Protein AF-Q66UK4-F1 (afdb_monomer_lite)

Structure (mmCIF, N/CA/C/O backbone):
data_AF-Q66UK4-F1
#
_entry.id   AF-Q66UK4-F1
#
loop_
_atom_site.group_PDB
_atom_site.id
_atom_site.type_symbol
_atom_site.label_atom_id
_atom_site.label_alt_id
_atom_site.label_comp_id
_atom_site.label_asym_id
_atom_site.label_entity_id
_atom_site.label_seq_id
_atom_site.pdbx_PDB_ins_code
_atom_site.Cartn_x
_atom_site.Cartn_y
_atom_site.Cartn_z
_atom_site.occupancy
_atom_site.B_iso_or_equiv
_atom_site.auth_seq_id
_atom_site.auth_comp_id
_atom_site.auth_asym_id
_atom_site.auth_atom_id
_atom_site.pdbx_PDB_model_num
ATOM 1 N N . THR A 1 1 ? 22.459 15.993 -11.180 1.00 68.50 1 THR A N 1
ATOM 2 C CA . THR A 1 1 ? 22.447 15.195 -9.931 1.00 68.50 1 THR A CA 1
ATOM 3 C C . THR A 1 1 ? 21.281 15.510 -8.993 1.00 68.50 1 THR A C 1
ATOM 5 O O . THR A 1 1 ? 20.735 14.567 -8.442 1.00 68.50 1 THR A O 1
ATOM 8 N N . ALA A 1 2 ? 20.803 16.757 -8.857 1.00 77.19 2 ALA A N 1
ATOM 9 C CA . ALA A 1 2 ? 19.634 17.067 -8.008 1.00 77.19 2 ALA A CA 1
ATOM 10 C C . ALA A 1 2 ? 18.313 16.411 -8.480 1.00 77.19 2 ALA A C 1
ATOM 12 O O . ALA A 1 2 ? 17.642 15.747 -7.696 1.00 77.19 2 ALA A O 1
ATOM 13 N N . ALA A 1 3 ? 17.990 16.497 -9.776 1.00 85.31 3 ALA A N 1
ATOM 14 C CA . ALA A 1 3 ? 16.715 16.009 -10.317 1.00 85.31 3 ALA A CA 1
ATOM 15 C C . ALA A 1 3 ? 16.473 14.494 -10.130 1.00 85.31 3 ALA A C 1
ATOM 17 O O . ALA A 1 3 ? 15.359 14.092 -9.809 1.00 85.31 3 ALA A O 1
ATOM 18 N N . ASN A 1 4 ? 17.504 13.649 -10.269 1.00 90.06 4 ASN A N 1
ATOM 19 C CA . ASN A 1 4 ? 17.376 12.195 -10.079 1.00 90.06 4 ASN A CA 1
ATOM 20 C C . ASN A 1 4 ? 17.027 11.829 -8.628 1.00 90.06 4 ASN A C 1
ATOM 22 O O . ASN A 1 4 ? 16.220 10.935 -8.379 1.00 90.06 4 ASN A O 1
ATOM 26 N N . ASN A 1 5 ? 17.618 12.541 -7.669 1.00 92.44 5 ASN A N 1
ATOM 27 C CA . ASN A 1 5 ? 17.343 12.314 -6.256 1.00 92.44 5 ASN A CA 1
ATOM 28 C C . ASN A 1 5 ? 15.947 12.829 -5.886 1.00 92.44 5 ASN A C 1
ATOM 30 O O . ASN A 1 5 ? 15.199 12.109 -5.234 1.00 92.44 5 ASN A O 1
ATOM 34 N N . THR A 1 6 ? 15.555 14.011 -6.373 1.00 93.62 6 THR A N 1
ATOM 35 C CA . THR A 1 6 ? 14.202 14.559 -6.187 1.00 93.62 6 THR A CA 1
ATOM 36 C C . THR A 1 6 ? 13.129 13.651 -6.783 1.00 93.62 6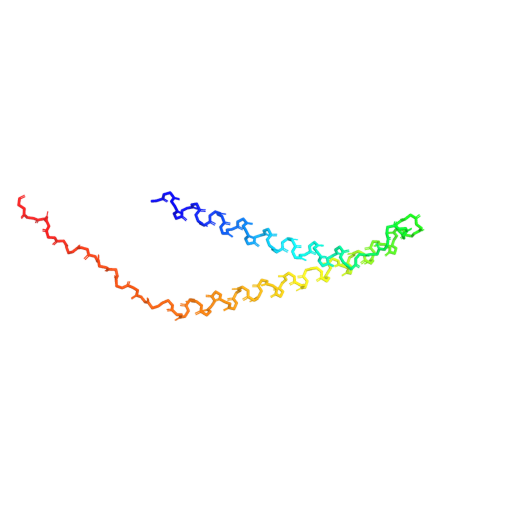 THR A C 1
ATOM 38 O O . THR A 1 6 ? 12.133 13.376 -6.124 1.00 93.62 6 THR A O 1
ATOM 41 N N . MET A 1 7 ? 13.339 13.128 -7.994 1.00 91.12 7 MET A N 1
ATOM 42 C CA . MET A 1 7 ? 12.377 12.238 -8.648 1.00 91.12 7 MET A CA 1
ATOM 43 C C . MET A 1 7 ? 12.142 10.960 -7.845 1.00 91.12 7 MET A C 1
ATOM 45 O O . MET A 1 7 ? 10.995 10.579 -7.629 1.00 91.12 7 MET A O 1
ATOM 49 N N . ARG A 1 8 ? 13.210 10.329 -7.342 1.00 90.62 8 ARG A N 1
ATOM 50 C CA . ARG A 1 8 ? 13.082 9.168 -6.450 1.00 90.62 8 ARG A CA 1
ATOM 51 C C . ARG A 1 8 ? 12.330 9.523 -5.171 1.00 90.62 8 ARG A C 1
ATOM 53 O O . ARG A 1 8 ? 11.506 8.743 -4.716 1.00 90.62 8 ARG A O 1
ATOM 60 N N . GLN A 1 9 ? 12.586 10.704 -4.616 1.00 92.44 9 GLN A N 1
ATOM 61 C CA . GLN A 1 9 ? 11.943 11.161 -3.387 1.00 92.44 9 GLN A CA 1
ATOM 62 C C . GLN A 1 9 ? 10.433 11.379 -3.568 1.00 92.44 9 GLN A C 1
ATOM 64 O O . GLN A 1 9 ? 9.644 10.891 -2.762 1.00 92.44 9 GLN A O 1
ATOM 69 N N . ILE A 1 10 ? 10.035 12.047 -4.654 1.00 94.31 10 ILE A N 1
ATOM 70 C CA . ILE A 1 10 ? 8.626 12.285 -4.996 1.00 94.31 10 ILE A CA 1
ATOM 71 C C . ILE A 1 10 ? 7.922 10.969 -5.349 1.00 94.31 10 ILE A C 1
ATOM 73 O O . ILE A 1 10 ? 6.799 10.7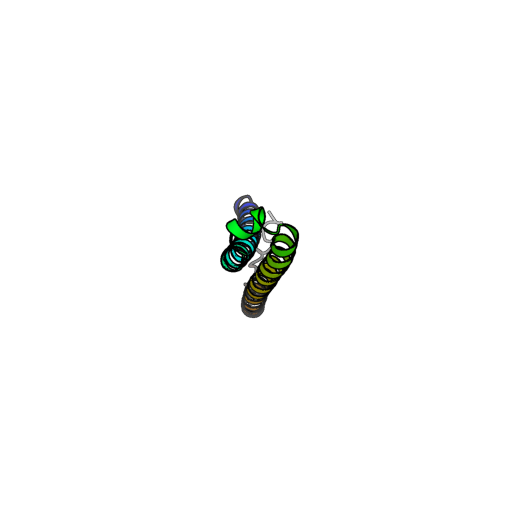39 -4.912 1.00 94.31 10 ILE A O 1
ATOM 77 N N . ALA A 1 11 ? 8.573 10.079 -6.103 1.00 92.38 11 ALA A N 1
ATOM 78 C CA . ALA A 1 11 ? 7.993 8.785 -6.454 1.00 92.38 11 ALA A CA 1
ATOM 79 C C . ALA A 1 11 ? 7.707 7.929 -5.207 1.00 92.38 11 ALA A C 1
ATOM 81 O O . ALA A 1 11 ? 6.627 7.349 -5.093 1.00 92.38 11 ALA A O 1
ATOM 82 N N . SER A 1 12 ? 8.636 7.897 -4.245 1.00 93.00 12 SER A N 1
ATOM 83 C CA . SER A 1 12 ? 8.461 7.156 -2.991 1.00 93.00 12 SER A CA 1
ATOM 84 C C . SER A 1 12 ? 7.315 7.705 -2.133 1.00 93.00 12 SER A C 1
ATOM 86 O O . SER A 1 12 ? 6.514 6.926 -1.604 1.00 93.00 12 SER A O 1
ATOM 88 N N . SER A 1 13 ? 7.205 9.034 -1.997 1.00 96.06 13 SER A N 1
ATOM 89 C CA . SER A 1 13 ? 6.135 9.650 -1.202 1.00 96.06 13 SER A CA 1
ATOM 90 C C . SER A 1 13 ? 4.766 9.470 -1.855 1.00 96.06 13 SER A C 1
ATOM 92 O O . SER A 1 13 ? 3.808 9.100 -1.176 1.00 96.06 13 SER A O 1
ATOM 94 N N . LEU A 1 14 ? 4.682 9.644 -3.176 1.00 95.31 14 LEU A N 1
ATOM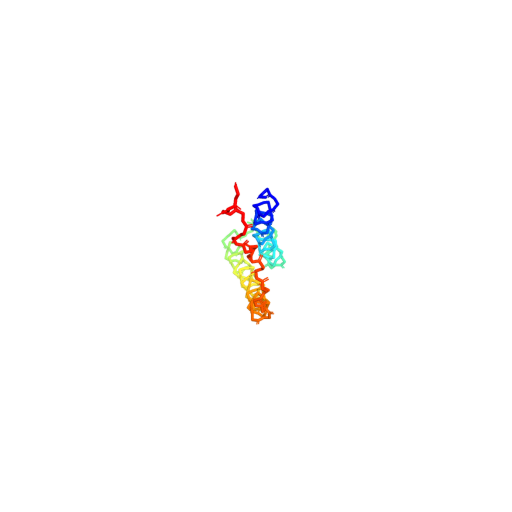 95 C CA . LEU A 1 14 ? 3.443 9.475 -3.928 1.00 95.31 14 LEU A CA 1
ATOM 96 C C . LEU A 1 14 ? 2.955 8.023 -3.907 1.00 95.31 14 LEU A C 1
ATOM 98 O O . LEU A 1 14 ? 1.768 7.787 -3.691 1.00 95.31 14 LEU A O 1
ATOM 102 N N . GLY A 1 15 ? 3.858 7.050 -4.068 1.00 92.62 15 GLY A N 1
ATOM 103 C CA . GLY A 1 15 ? 3.506 5.631 -3.998 1.00 92.62 15 GLY A CA 1
ATOM 104 C C . GLY A 1 15 ? 2.851 5.270 -2.665 1.00 92.62 15 GLY A C 1
ATOM 105 O O . GLY A 1 15 ? 1.780 4.668 -2.638 1.00 92.62 15 GLY A O 1
ATOM 106 N N . THR A 1 16 ? 3.441 5.720 -1.555 1.00 95.44 16 THR A N 1
ATOM 107 C CA . THR A 1 16 ? 2.884 5.477 -0.215 1.00 95.44 16 THR A CA 1
ATOM 108 C C . THR A 1 16 ? 1.553 6.202 -0.015 1.00 95.44 16 THR A C 1
ATOM 110 O O . THR A 1 16 ? 0.606 5.613 0.502 1.00 95.44 16 THR A O 1
ATOM 113 N N . ALA A 1 17 ? 1.457 7.460 -0.457 1.00 96.88 17 ALA A N 1
ATOM 114 C CA . ALA A 1 17 ? 0.249 8.268 -0.310 1.00 96.88 17 ALA A CA 1
ATOM 115 C C . ALA A 1 17 ? -0.949 7.664 -1.055 1.00 96.88 17 ALA A C 1
ATOM 117 O O . ALA A 1 17 ? -2.052 7.632 -0.515 1.00 96.88 17 ALA A O 1
ATOM 118 N N . ILE A 1 18 ? -0.733 7.137 -2.262 1.00 96.62 18 ILE A N 1
ATOM 119 C CA . ILE A 1 18 ? -1.784 6.481 -3.046 1.00 96.62 18 ILE A CA 1
ATOM 120 C C . ILE A 1 18 ? -2.280 5.215 -2.337 1.00 96.62 18 ILE A C 1
ATOM 122 O O . ILE A 1 18 ? -3.488 5.019 -2.211 1.00 96.62 18 ILE A O 1
ATOM 126 N N . LEU A 1 19 ? -1.372 4.372 -1.835 1.00 96.00 19 LEU A N 1
ATOM 127 C CA . LEU A 1 19 ? -1.752 3.144 -1.128 1.00 96.00 19 LEU A CA 1
ATOM 128 C C . LEU A 1 19 ? -2.498 3.445 0.177 1.00 96.00 19 LEU A C 1
ATOM 130 O O . LEU A 1 19 ? -3.544 2.854 0.432 1.00 96.00 19 LEU A O 1
ATOM 134 N N . ALA A 1 20 ? -2.005 4.402 0.970 1.00 96.12 20 ALA A N 1
ATOM 135 C CA . ALA A 1 20 ? -2.676 4.844 2.191 1.00 96.12 20 ALA A CA 1
ATOM 136 C C . ALA A 1 20 ? -4.064 5.434 1.892 1.00 96.12 20 ALA A C 1
ATOM 138 O O . ALA A 1 20 ? -5.033 5.125 2.583 1.00 96.12 20 ALA A O 1
ATOM 139 N N . SER A 1 21 ? -4.179 6.227 0.823 1.00 97.31 21 SER A N 1
ATOM 140 C CA . SER A 1 21 ? -5.448 6.806 0.384 1.00 97.31 21 SER A CA 1
ATOM 141 C C . SER A 1 21 ? -6.455 5.734 -0.039 1.00 97.31 21 SER A C 1
ATOM 143 O O . SER A 1 21 ? -7.611 5.798 0.377 1.00 97.31 21 SER A O 1
ATOM 145 N N . MET A 1 22 ? -6.029 4.718 -0.796 1.00 96.31 22 MET A N 1
ATOM 146 C CA . MET A 1 22 ? -6.904 3.614 -1.199 1.00 96.31 22 MET A CA 1
ATOM 147 C C . MET A 1 22 ? -7.373 2.796 0.009 1.00 96.31 22 MET A C 1
ATOM 149 O O . MET A 1 22 ? -8.565 2.503 0.133 1.00 96.31 22 MET A O 1
ATOM 153 N N . MET A 1 23 ? -6.457 2.477 0.931 1.00 97.00 23 MET A N 1
ATOM 154 C CA . MET A 1 23 ? -6.780 1.773 2.173 1.00 97.00 23 MET A CA 1
ATOM 155 C C . MET A 1 23 ? -7.840 2.537 2.955 1.00 97.00 23 MET A C 1
ATOM 157 O O . MET A 1 23 ? -8.849 1.956 3.360 1.00 97.00 23 MET A O 1
ATOM 161 N N . GLN A 1 24 ? -7.615 3.835 3.154 1.00 96.62 24 GLN A N 1
ATOM 162 C CA . GLN A 1 24 ? -8.502 4.679 3.934 1.00 96.62 24 GLN A CA 1
ATOM 163 C C . GLN A 1 24 ? -9.857 4.850 3.246 1.00 96.62 24 GLN A C 1
ATOM 165 O O . GLN A 1 24 ? -10.875 4.673 3.902 1.00 96.62 24 GLN A O 1
ATOM 170 N N . SER A 1 25 ? -9.892 5.074 1.928 1.00 97.31 25 SER A N 1
ATOM 171 C CA . SER A 1 25 ? -11.142 5.184 1.167 1.00 97.31 25 SER A CA 1
ATOM 172 C C . SER A 1 25 ? -11.996 3.922 1.285 1.00 97.31 25 SER A C 1
ATOM 174 O O . SER A 1 25 ? -13.182 4.001 1.595 1.00 97.31 25 SER A O 1
ATOM 176 N N . VAL A 1 26 ? -11.408 2.739 1.106 1.00 96.88 26 VAL A N 1
ATOM 177 C CA . VAL A 1 26 ? -12.166 1.486 1.204 1.00 96.88 26 VAL A CA 1
ATOM 178 C C . VAL A 1 26 ? -12.570 1.189 2.646 1.00 96.88 26 VAL A C 1
ATOM 180 O O . VAL A 1 26 ? -13.693 0.739 2.875 1.00 96.88 26 VAL A O 1
ATOM 183 N N . THR A 1 27 ? -11.707 1.480 3.620 1.00 96.88 27 THR A N 1
ATOM 184 C CA . THR A 1 27 ? -12.036 1.324 5.045 1.00 96.88 27 THR A CA 1
ATOM 185 C C . THR A 1 27 ? -13.194 2.240 5.438 1.00 96.88 27 THR A C 1
ATOM 187 O O . THR A 1 27 ? -14.157 1.782 6.048 1.00 96.88 27 THR A O 1
ATOM 190 N N . ASP A 1 28 ? -13.154 3.511 5.036 1.00 95.25 28 ASP A N 1
ATOM 191 C CA . ASP A 1 28 ? -14.203 4.488 5.325 1.00 95.25 28 ASP A CA 1
ATOM 192 C C . ASP A 1 28 ? -15.526 4.155 4.632 1.00 95.25 28 ASP A C 1
ATOM 194 O O . ASP A 1 28 ? -16.585 4.395 5.209 1.00 95.25 28 ASP A O 1
ATOM 198 N N . ASN A 1 29 ? -15.485 3.550 3.445 1.00 95.56 29 ASN A N 1
ATOM 199 C CA . ASN A 1 29 ? -16.686 3.100 2.744 1.00 95.56 29 ASN A CA 1
ATOM 200 C C . ASN A 1 29 ? -17.311 1.840 3.365 1.00 95.56 29 ASN A C 1
ATOM 202 O O . ASN A 1 29 ? -18.500 1.597 3.178 1.00 95.56 29 ASN A O 1
ATOM 206 N N . ASN A 1 30 ? -16.527 1.032 4.083 1.00 93.69 30 ASN A N 1
ATOM 207 C CA . ASN A 1 30 ? -16.987 -0.215 4.703 1.00 93.69 30 ASN A CA 1
ATOM 208 C C . ASN A 1 30 ? -17.178 -0.103 6.222 1.00 93.69 30 ASN A C 1
ATOM 210 O O . ASN A 1 30 ? -17.560 -1.087 6.859 1.00 93.69 30 ASN A O 1
ATOM 214 N N . LYS A 1 31 ? -16.905 1.062 6.824 1.00 91.62 31 LYS A N 1
ATOM 215 C CA . LYS A 1 31 ? -16.973 1.211 8.277 1.00 91.62 31 LYS A CA 1
ATOM 216 C C . LYS A 1 31 ? -18.415 1.140 8.799 1.00 91.62 31 LYS A C 1
ATOM 218 O O . LYS A 1 31 ? -19.333 1.680 8.179 1.00 91.62 31 LYS A O 1
ATOM 223 N N . PRO A 1 32 ? -18.628 0.535 9.978 1.00 88.44 32 PRO A N 1
ATOM 224 C CA . PRO A 1 32 ? -19.918 0.553 10.662 1.00 88.44 32 PRO A CA 1
ATOM 225 C C . PRO A 1 32 ? -20.347 1.972 11.067 1.00 88.44 32 PRO A C 1
ATOM 227 O O . PRO A 1 32 ? -19.514 2.836 11.361 1.00 88.44 32 PRO A O 1
ATOM 230 N N . SER A 1 33 ? -21.666 2.187 11.141 1.00 87.38 33 SER A N 1
ATOM 231 C CA . SER A 1 33 ? -22.272 3.468 11.528 1.00 87.38 33 SER A CA 1
ATOM 232 C C . SER A 1 33 ? -21.684 4.016 12.829 1.00 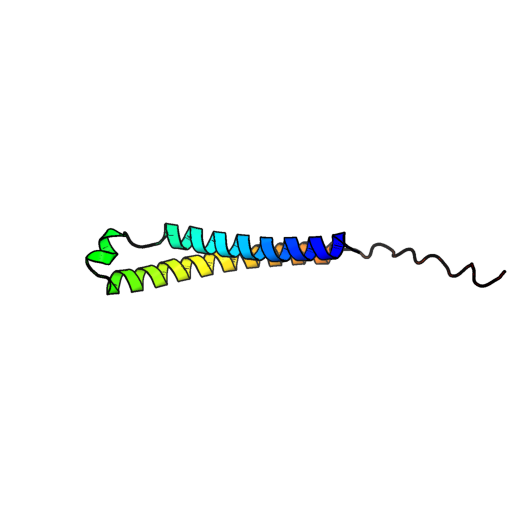87.38 33 SER A C 1
ATOM 234 O O . SER A 1 33 ? -21.524 3.291 13.814 1.00 87.38 33 SER A O 1
ATOM 236 N N . SER A 1 34 ? -21.433 5.326 12.865 1.00 83.50 34 SER A N 1
ATOM 237 C CA . SER A 1 34 ? -20.965 6.027 14.065 1.00 83.50 34 SER A CA 1
ATOM 238 C C . SER A 1 34 ? -21.935 5.898 15.242 1.00 83.50 34 SER A C 1
ATOM 240 O O . SER A 1 34 ? -21.501 5.973 16.384 1.00 83.50 34 SER A O 1
ATOM 242 N N . ALA A 1 35 ? -23.227 5.658 14.991 1.00 81.56 35 ALA A N 1
ATOM 243 C CA . ALA A 1 35 ? -24.209 5.414 16.047 1.00 81.56 35 ALA A CA 1
ATOM 244 C C . ALA A 1 35 ? -23.991 4.066 16.760 1.00 81.56 35 ALA A C 1
ATOM 246 O O . ALA A 1 35 ? -24.351 3.927 17.928 1.00 81.56 35 ALA A O 1
ATOM 247 N N . LEU A 1 36 ? -23.386 3.081 16.084 1.00 83.75 36 LEU A N 1
ATOM 248 C CA . LEU A 1 36 ? -23.087 1.776 16.673 1.00 83.75 36 LEU A CA 1
ATOM 249 C C . LEU A 1 36 ? -21.938 1.870 17.689 1.00 83.75 36 LEU A C 1
ATOM 251 O O . LEU A 1 36 ? -21.959 1.139 18.667 1.00 83.75 36 LEU A O 1
ATOM 255 N N . LYS A 1 37 ? -21.010 2.835 17.546 1.00 83.62 37 LYS A N 1
ATOM 256 C CA . LYS A 1 37 ? -19.944 3.090 18.545 1.00 83.62 37 LYS A CA 1
ATOM 257 C C . LYS A 1 37 ? -20.476 3.323 19.949 1.00 83.62 37 LYS A C 1
ATOM 259 O O . LYS A 1 37 ? -19.865 2.872 20.908 1.00 83.62 37 LYS A O 1
ATOM 264 N N . GLY A 1 38 ? -21.540 4.118 20.055 1.00 83.06 38 GLY A N 1
ATOM 265 C CA . GLY A 1 38 ? -22.102 4.516 21.344 1.00 83.06 38 GLY A CA 1
ATOM 266 C C . GLY A 1 38 ? -23.004 3.451 21.959 1.00 83.06 38 GLY A C 1
ATOM 267 O O . GLY A 1 38 ? -23.202 3.463 23.166 1.00 83.06 38 GLY A O 1
ATOM 268 N N . GLN A 1 39 ? -23.546 2.552 21.134 1.00 87.62 39 GLN A N 1
ATOM 269 C CA . GLN A 1 39 ? -24.463 1.498 21.567 1.00 87.62 39 GLN A CA 1
ATOM 270 C C . GLN A 1 39 ? -23.719 0.207 21.909 1.00 87.62 39 GLN A C 1
ATOM 272 O O . GLN A 1 39 ? -23.918 -0.336 22.989 1.00 87.62 39 GLN A O 1
ATOM 277 N N . ASP A 1 40 ? -22.842 -0.250 21.012 1.00 89.38 40 ASP A N 1
ATOM 278 C CA . ASP A 1 40 ? -22.024 -1.445 21.205 1.00 89.38 40 ASP A CA 1
ATOM 279 C C . ASP A 1 40 ? -20.592 -1.210 20.677 1.00 89.38 40 ASP A C 1
ATOM 281 O O . ASP A 1 40 ? -20.299 -1.403 19.487 1.00 89.38 40 ASP A O 1
ATOM 285 N N . PRO A 1 41 ? -19.669 -0.763 21.548 1.00 87.25 41 PRO A N 1
ATOM 286 C CA . PRO A 1 41 ? -18.295 -0.484 21.149 1.00 87.25 41 PRO A CA 1
ATOM 287 C C . PRO A 1 41 ? -17.513 -1.750 20.770 1.00 87.25 41 PRO A C 1
ATOM 289 O O . PRO A 1 41 ? -16.559 -1.652 19.993 1.00 87.25 41 PRO A O 1
ATOM 292 N N . LEU A 1 42 ? -17.897 -2.926 21.283 1.00 91.81 42 LEU A N 1
ATOM 293 C CA . LEU A 1 42 ? -17.215 -4.183 20.980 1.00 91.81 42 LEU A CA 1
ATOM 294 C C . LEU A 1 42 ? -17.560 -4.644 19.563 1.00 91.81 42 LEU A C 1
ATOM 296 O O . LEU A 1 42 ? -16.659 -4.943 18.774 1.00 91.81 42 LEU A O 1
ATOM 300 N N . GLU A 1 43 ? -18.846 -4.634 19.213 1.00 90.31 43 GLU A N 1
ATOM 301 C CA . GLU A 1 43 ? -19.289 -4.964 17.858 1.00 90.31 43 GLU A CA 1
ATOM 302 C C . GLU A 1 43 ? -18.750 -3.949 16.836 1.00 90.31 43 GLU A C 1
ATOM 304 O O . GLU A 1 43 ? -18.296 -4.325 15.749 1.00 90.31 43 GLU A O 1
ATOM 309 N N . TRP A 1 44 ? -18.724 -2.658 17.192 1.00 92.38 44 TRP A N 1
ATOM 310 C CA . TRP A 1 44 ? -18.137 -1.629 16.334 1.00 92.38 44 TRP A CA 1
ATOM 311 C C . TRP A 1 44 ? -16.655 -1.896 16.044 1.00 92.38 44 TRP A C 1
ATOM 313 O O . TRP A 1 44 ? -16.228 -1.784 14.893 1.00 92.38 44 TRP A O 1
ATOM 323 N N . ALA A 1 45 ? -15.874 -2.283 17.058 1.00 90.94 45 ALA A N 1
ATOM 324 C CA . ALA A 1 45 ? -14.461 -2.606 16.890 1.00 90.94 45 ALA A CA 1
ATOM 325 C C . ALA A 1 45 ? -14.255 -3.808 15.955 1.00 90.94 45 ALA A C 1
ATOM 327 O O . ALA A 1 45 ? -13.430 -3.736 15.043 1.00 90.94 45 ALA A O 1
ATOM 328 N N . GLN A 1 46 ? -15.038 -4.880 16.117 1.00 93.12 46 GLN A N 1
ATOM 329 C CA . GLN A 1 46 ? -14.967 -6.052 15.236 1.00 93.12 46 GLN A CA 1
ATOM 330 C C . GLN A 1 46 ? -15.273 -5.688 13.779 1.00 93.12 46 GLN A C 1
ATOM 332 O O . GLN A 1 46 ? -14.517 -6.031 12.869 1.00 93.12 46 GLN A O 1
ATOM 337 N N . LYS A 1 47 ? -16.345 -4.925 13.552 1.00 92.94 47 LYS A N 1
ATOM 338 C CA . LYS A 1 47 ? -16.732 -4.473 12.210 1.00 92.94 47 LYS A CA 1
ATOM 339 C C . LYS A 1 47 ? -15.719 -3.505 11.595 1.00 92.94 47 LYS A C 1
ATOM 341 O O . LYS A 1 47 ? -15.525 -3.510 10.383 1.00 92.94 47 LYS A O 1
ATOM 346 N N . MET A 1 48 ? -15.040 -2.697 12.406 1.00 94.44 48 MET A N 1
ATOM 347 C CA . MET A 1 48 ? -13.939 -1.856 11.929 1.00 94.44 48 MET A CA 1
ATOM 348 C C . MET A 1 48 ? -12.712 -2.653 11.515 1.00 94.44 48 MET A C 1
ATOM 350 O O . MET A 1 48 ? -12.070 -2.286 10.533 1.00 94.44 48 MET A O 1
ATOM 354 N N . ILE A 1 49 ? -12.384 -3.733 12.226 1.00 95.38 49 ILE A N 1
ATOM 355 C CA . ILE A 1 49 ? -11.298 -4.632 11.822 1.00 95.38 49 ILE A CA 1
ATOM 356 C C . ILE A 1 49 ? -11.617 -5.231 10.448 1.00 95.38 49 ILE A C 1
ATOM 358 O O . ILE A 1 49 ? -10.775 -5.165 9.555 1.00 95.38 49 ILE A O 1
ATOM 362 N N . ASP A 1 50 ? -12.843 -5.716 10.236 1.00 95.62 50 ASP A N 1
ATOM 363 C CA . ASP A 1 50 ? -13.283 -6.242 8.935 1.00 95.62 50 ASP A CA 1
ATOM 364 C C . ASP A 1 50 ? -13.195 -5.188 7.814 1.00 95.62 50 ASP A C 1
ATOM 366 O O . ASP A 1 50 ? -12.624 -5.437 6.749 1.00 95.62 50 ASP A O 1
ATOM 370 N N . ALA A 1 51 ? -13.676 -3.966 8.072 1.00 96.56 51 ALA A N 1
ATOM 371 C CA . ALA A 1 51 ? -13.565 -2.853 7.129 1.00 96.56 51 ALA A CA 1
ATOM 372 C C . ALA A 1 51 ? -12.101 -2.512 6.792 1.00 96.56 51 ALA A C 1
ATOM 374 O O . ALA A 1 51 ? -11.766 -2.260 5.634 1.00 96.56 51 ALA A O 1
ATOM 375 N N . THR A 1 52 ? -11.219 -2.555 7.792 1.00 96.06 52 THR A N 1
ATOM 376 C CA . THR A 1 52 ? -9.782 -2.297 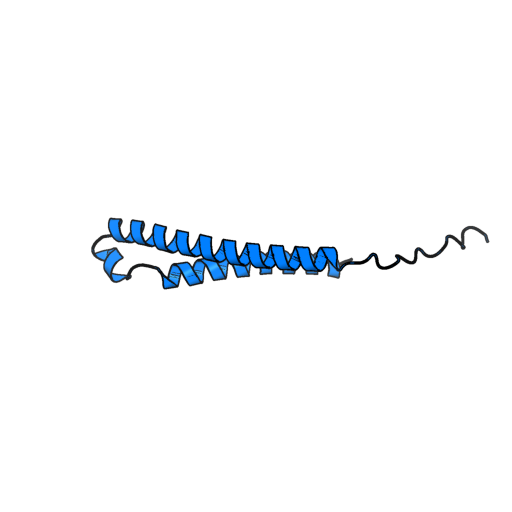7.627 1.00 96.06 52 THR A CA 1
ATOM 377 C C . THR A 1 52 ? -9.112 -3.396 6.802 1.00 96.06 52 THR A C 1
ATOM 379 O O . THR A 1 52 ? -8.303 -3.100 5.923 1.00 96.06 52 THR A O 1
ATOM 382 N N . LEU A 1 53 ? -9.475 -4.665 7.022 1.00 97.31 53 LEU A N 1
ATOM 383 C CA . LEU A 1 53 ? -8.989 -5.793 6.222 1.00 97.31 53 LEU A CA 1
ATOM 384 C C . LEU A 1 53 ? -9.383 -5.643 4.750 1.00 97.31 53 LEU A C 1
ATOM 386 O O . LEU A 1 53 ? -8.541 -5.818 3.869 1.00 97.31 53 LEU A O 1
ATOM 390 N N . LYS A 1 54 ? -10.621 -5.221 4.468 1.00 96.69 54 LYS A N 1
ATOM 391 C CA . LYS A 1 54 ? -11.048 -4.880 3.099 1.00 96.69 54 LYS A CA 1
ATOM 392 C C . LYS A 1 54 ? -10.192 -3.763 2.499 1.00 96.69 54 LYS A C 1
ATOM 394 O O . LYS A 1 54 ? -9.777 -3.869 1.343 1.00 96.69 54 LYS A O 1
ATOM 399 N N . GLY A 1 55 ? -9.875 -2.732 3.283 1.00 96.25 55 GLY A N 1
ATOM 400 C CA . GLY A 1 55 ? -8.960 -1.662 2.881 1.00 96.25 55 GLY A CA 1
ATOM 401 C C . GLY A 1 55 ? -7.562 -2.165 2.518 1.00 96.25 55 GLY A C 1
ATOM 402 O O . GLY A 1 55 ? -7.017 -1.787 1.475 1.00 96.25 55 GLY A O 1
ATOM 403 N N . PHE A 1 56 ? -6.999 -3.067 3.324 1.00 96.56 56 PHE A N 1
ATOM 404 C CA . PHE A 1 56 ? -5.718 -3.707 3.024 1.00 96.56 56 PHE A CA 1
ATOM 405 C C . PHE A 1 56 ? -5.769 -4.534 1.742 1.00 96.56 56 PHE A C 1
ATOM 407 O O . PHE A 1 56 ? -4.890 -4.387 0.895 1.00 96.56 56 PHE A O 1
ATOM 414 N N . HIS A 1 57 ? -6.804 -5.358 1.561 1.00 96.81 57 HIS A N 1
ATOM 415 C CA . HIS A 1 57 ? -6.957 -6.184 0.362 1.00 96.81 57 HIS A CA 1
ATOM 416 C C . HIS A 1 57 ? -7.015 -5.322 -0.905 1.00 96.81 57 HIS A C 1
ATOM 418 O O . HIS A 1 57 ? -6.308 -5.593 -1.876 1.00 96.81 57 HIS A O 1
ATOM 424 N N . ALA A 1 58 ? -7.800 -4.243 -0.885 1.00 96.81 58 ALA A N 1
ATOM 425 C CA . ALA A 1 58 ? -7.898 -3.326 -2.015 1.00 96.81 58 ALA A CA 1
ATOM 426 C C . ALA A 1 58 ? -6.560 -2.636 -2.329 1.00 96.81 58 ALA A C 1
ATOM 428 O O . ALA A 1 58 ? -6.159 -2.541 -3.488 1.00 96.81 58 ALA A O 1
ATOM 429 N N . SER A 1 59 ? -5.839 -2.203 -1.295 1.00 95.56 59 SER A N 1
ATOM 430 C CA . SER A 1 59 ? -4.530 -1.555 -1.450 1.0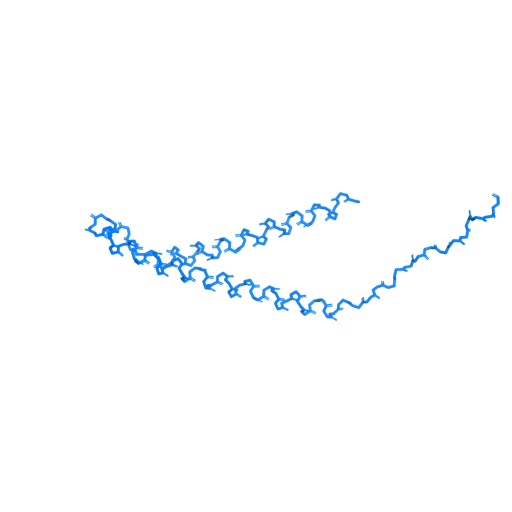0 95.56 59 SER A CA 1
ATOM 431 C C . SER A 1 59 ? -3.468 -2.520 -1.964 1.00 95.56 59 SER A C 1
ATOM 433 O O . SER A 1 59 ? -2.638 -2.143 -2.787 1.00 95.56 59 SER A O 1
ATOM 435 N N . PHE A 1 60 ? -3.513 -3.779 -1.528 1.00 95.38 60 PHE A N 1
ATOM 436 C CA . PHE A 1 60 ? -2.622 -4.822 -2.019 1.00 95.38 60 PHE A CA 1
ATOM 437 C C . PHE A 1 60 ? -2.857 -5.111 -3.504 1.00 95.38 60 PHE A C 1
ATOM 439 O O . PHE A 1 60 ? -1.900 -5.187 -4.270 1.00 95.38 60 PHE A O 1
ATOM 446 N N . LEU A 1 61 ? -4.119 -5.198 -3.936 1.00 95.94 61 LEU A N 1
ATOM 447 C CA . LEU A 1 61 ? -4.460 -5.352 -5.354 1.00 95.94 61 LEU A CA 1
ATOM 448 C C . LEU A 1 61 ? -3.991 -4.152 -6.187 1.00 95.94 61 LEU A C 1
ATOM 450 O O . LEU A 1 61 ? -3.449 -4.334 -7.278 1.00 95.94 61 LEU A O 1
ATOM 454 N N . LEU A 1 62 ? -4.128 -2.932 -5.659 1.00 95.75 62 LEU A N 1
ATOM 455 C CA . LEU A 1 62 ? -3.598 -1.732 -6.305 1.00 95.75 62 LEU A CA 1
ATOM 456 C C . LEU A 1 62 ? -2.067 -1.793 -6.430 1.00 95.75 62 LEU A C 1
ATOM 458 O O . LEU A 1 62 ? -1.533 -1.578 -7.519 1.00 95.75 62 LEU A O 1
ATOM 462 N N . ALA A 1 63 ? -1.356 -2.162 -5.363 1.00 95.44 63 ALA A N 1
ATOM 463 C CA . ALA A 1 63 ? 0.095 -2.344 -5.395 1.00 95.44 63 ALA A CA 1
ATOM 464 C C . ALA A 1 63 ? 0.524 -3.429 -6.399 1.00 95.44 63 ALA A C 1
ATOM 466 O O . ALA A 1 63 ? 1.467 -3.225 -7.165 1.00 95.44 63 ALA A O 1
ATOM 467 N N . ALA A 1 64 ? -0.194 -4.553 -6.447 1.00 96.88 64 ALA A N 1
ATOM 468 C CA . ALA A 1 64 ? 0.045 -5.622 -7.410 1.00 96.88 64 ALA A CA 1
ATOM 469 C C . ALA A 1 64 ? -0.131 -5.130 -8.855 1.00 96.88 64 ALA A C 1
ATOM 471 O O . ALA A 1 64 ? 0.683 -5.459 -9.716 1.00 96.88 64 ALA A O 1
ATOM 472 N N . SER A 1 65 ? -1.128 -4.278 -9.121 1.00 96.31 65 SER A N 1
ATOM 473 C CA . SER A 1 65 ? -1.316 -3.678 -10.447 1.00 96.31 65 SER A CA 1
ATOM 474 C C . SER A 1 65 ? -0.125 -2.804 -10.866 1.00 96.31 65 SER A C 1
ATOM 476 O O . SER A 1 65 ? 0.366 -2.931 -11.988 1.00 96.31 65 SER A O 1
ATOM 478 N N . PHE A 1 66 ? 0.421 -1.991 -9.952 1.00 94.81 66 PHE A N 1
ATOM 479 C CA . PHE A 1 66 ? 1.628 -1.204 -10.215 1.00 94.81 66 PHE A CA 1
ATOM 480 C C . PHE A 1 66 ? 2.863 -2.078 -10.423 1.00 94.81 66 PHE A C 1
ATOM 482 O O . PHE A 1 66 ? 3.674 -1.772 -11.295 1.00 94.81 66 PHE A O 1
ATOM 489 N N . ALA A 1 67 ? 2.994 -3.179 -9.682 1.00 95.25 67 ALA A N 1
ATOM 490 C CA . ALA A 1 67 ? 4.076 -4.135 -9.889 1.00 95.25 67 ALA A CA 1
ATOM 491 C C . ALA A 1 67 ? 4.007 -4.763 -11.290 1.00 95.25 67 ALA A C 1
ATOM 493 O O . ALA A 1 67 ? 5.021 -4.814 -11.982 1.00 95.25 67 ALA A O 1
ATOM 494 N N . ILE A 1 68 ? 2.817 -5.165 -11.747 1.00 97.00 68 ILE A N 1
ATOM 495 C CA . ILE A 1 68 ? 2.617 -5.705 -13.101 1.00 97.00 68 ILE A CA 1
ATOM 496 C C . ILE A 1 68 ? 3.022 -4.672 -14.160 1.00 97.00 68 ILE A C 1
ATOM 498 O O . ILE A 1 68 ? 3.785 -4.992 -15.070 1.00 97.00 68 ILE A O 1
ATOM 502 N N . VAL A 1 69 ? 2.576 -3.419 -14.025 1.00 95.12 69 VAL A N 1
ATOM 503 C CA . VAL A 1 69 ? 2.947 -2.337 -14.955 1.00 95.12 69 VAL A CA 1
ATOM 504 C C . VAL A 1 69 ? 4.459 -2.089 -14.946 1.00 95.12 69 VAL A C 1
ATOM 506 O O . VAL A 1 69 ? 5.069 -1.981 -16.009 1.00 95.12 69 VAL A O 1
ATOM 509 N N . ALA A 1 70 ? 5.087 -2.049 -13.769 1.00 93.06 70 ALA A N 1
ATOM 510 C CA . ALA A 1 70 ? 6.530 -1.866 -13.640 1.00 93.06 70 ALA A CA 1
ATOM 511 C C . ALA A 1 70 ? 7.317 -3.001 -14.312 1.00 93.06 70 ALA A C 1
ATOM 513 O O . ALA A 1 70 ? 8.314 -2.739 -14.981 1.00 93.06 70 ALA A O 1
ATOM 514 N N . VAL A 1 71 ? 6.848 -4.245 -14.185 1.00 95.19 71 VAL A N 1
ATOM 515 C CA . VAL A 1 71 ? 7.440 -5.412 -14.850 1.00 95.19 71 VAL A CA 1
ATOM 516 C C . VAL A 1 71 ? 7.330 -5.294 -16.372 1.00 95.19 71 VAL A C 1
ATOM 518 O O . VAL A 1 71 ? 8.324 -5.504 -17.064 1.00 95.19 71 VAL A O 1
ATOM 521 N N . ILE A 1 72 ? 6.167 -4.899 -16.902 1.00 94.06 72 ILE A N 1
ATOM 522 C CA . ILE A 1 72 ? 5.987 -4.674 -18.347 1.00 94.06 72 ILE A CA 1
ATOM 523 C C . ILE A 1 72 ? 6.982 -3.618 -18.843 1.00 94.06 72 ILE A C 1
ATOM 525 O O . ILE A 1 72 ? 7.705 -3.858 -19.808 1.00 94.06 72 ILE A O 1
ATOM 529 N N . ILE A 1 73 ? 7.078 -2.479 -18.151 1.00 93.25 73 ILE A N 1
ATOM 530 C CA . ILE A 1 73 ? 8.015 -1.404 -18.509 1.00 93.25 73 ILE A CA 1
ATOM 531 C C . ILE A 1 73 ? 9.462 -1.907 -18.460 1.00 93.25 73 ILE A C 1
ATOM 533 O O . ILE A 1 73 ? 10.223 -1.657 -19.395 1.00 93.25 73 ILE A O 1
ATOM 537 N N . ALA A 1 74 ? 9.835 -2.652 -17.416 1.00 92.44 74 ALA A N 1
ATOM 538 C CA . ALA A 1 74 ? 11.179 -3.199 -17.261 1.00 92.44 74 ALA A CA 1
ATOM 539 C C . ALA A 1 74 ? 11.581 -4.104 -18.437 1.00 92.44 74 ALA A C 1
ATOM 541 O O . ALA A 1 74 ? 12.708 -4.003 -18.914 1.00 92.44 74 ALA A O 1
ATOM 542 N N . PHE A 1 75 ? 10.663 -4.926 -18.958 1.00 89.06 75 PHE A N 1
ATOM 543 C CA . PHE A 1 75 ? 10.928 -5.749 -20.143 1.00 89.06 75 PHE A CA 1
ATOM 544 C C . PHE A 1 75 ? 11.022 -4.942 -21.447 1.00 89.06 75 PHE A C 1
ATOM 546 O O . PHE A 1 75 ? 11.733 -5.348 -22.365 1.00 89.06 75 PHE A O 1
ATOM 553 N N . THR A 1 76 ? 10.346 -3.794 -21.542 1.00 87.94 76 THR A N 1
ATOM 554 C CA . THR A 1 76 ? 10.429 -2.906 -22.720 1.00 87.94 76 THR A CA 1
ATOM 555 C C . THR A 1 76 ? 11.650 -1.984 -22.717 1.00 87.94 76 THR A C 1
ATOM 557 O O . THR A 1 76 ? 11.965 -1.381 -23.745 1.00 87.94 76 THR A O 1
ATOM 560 N N . LEU A 1 77 ? 12.358 -1.875 -21.588 1.00 83.31 77 LEU A N 1
ATOM 561 C CA . LEU A 1 77 ? 13.556 -1.052 -21.452 1.00 83.31 77 LEU A CA 1
ATOM 562 C C . LEU A 1 77 ? 14.745 -1.727 -22.156 1.00 83.31 77 LEU A C 1
ATOM 564 O O . LEU A 1 77 ? 15.593 -2.362 -21.536 1.00 83.31 77 LEU A O 1
ATOM 568 N N . HIS A 1 78 ? 14.803 -1.598 -23.481 1.00 67.75 78 HIS A N 1
ATOM 569 C CA . HIS A 1 78 ? 15.957 -2.010 -24.274 1.00 67.75 78 HIS A CA 1
ATOM 570 C C . HIS A 1 78 ? 17.133 -1.065 -23.994 1.00 67.75 78 HIS A C 1
ATOM 572 O O . HIS A 1 78 ? 16.956 0.154 -23.961 1.00 67.75 78 HIS A O 1
ATOM 578 N N . SER A 1 79 ? 18.333 -1.616 -23.794 1.00 60.72 79 SER A N 1
ATOM 579 C CA . SER A 1 79 ? 19.556 -0.866 -23.489 1.00 60.72 79 SER A CA 1
ATOM 580 C C . SER A 1 79 ? 19.779 0.288 -24.473 1.00 60.72 79 SER A C 1
ATOM 582 O O . SER A 1 79 ? 20.253 0.087 -25.592 1.00 60.72 79 SER A O 1
ATOM 584 N N . GLY A 1 80 ? 19.473 1.517 -24.051 1.00 59.72 80 GLY A N 1
ATOM 585 C CA . GLY A 1 80 ? 19.943 2.710 -24.741 1.00 59.72 80 GLY A CA 1
ATOM 586 C C . GLY A 1 80 ? 21.467 2.683 -24.721 1.00 59.72 80 GLY A C 1
ATOM 587 O O . GLY A 1 80 ? 22.060 2.664 -23.643 1.00 59.72 80 GLY A O 1
ATOM 588 N N . LYS A 1 81 ? 22.104 2.616 -25.899 1.00 54.81 81 LYS A N 1
ATOM 589 C CA . LYS A 1 81 ? 23.565 2.681 -26.038 1.00 54.81 81 LYS A CA 1
ATOM 590 C C . LYS A 1 81 ? 24.078 3.877 -25.241 1.00 54.81 81 LYS A C 1
ATOM 592 O O . LYS A 1 81 ? 23.858 5.026 -25.623 1.00 54.81 81 LYS A O 1
ATOM 597 N N . VAL A 1 82 ? 24.759 3.599 -24.135 1.00 64.50 82 VAL A N 1
ATOM 598 C CA . VAL A 1 82 ? 25.528 4.601 -23.408 1.00 64.50 82 VAL A CA 1
ATOM 599 C C . VAL A 1 82 ? 26.679 4.961 -24.341 1.00 64.50 82 VAL A C 1
ATOM 601 O O . VAL A 1 82 ? 27.620 4.186 -24.485 1.00 64.50 82 VAL A O 1
ATOM 604 N N . ASN A 1 83 ? 26.577 6.081 -25.057 1.00 59.84 83 ASN A N 1
ATOM 605 C CA . ASN A 1 83 ? 27.701 6.607 -25.825 1.00 59.84 83 ASN A CA 1
ATOM 606 C C . ASN A 1 83 ? 28.754 7.071 -24.815 1.00 59.84 83 ASN A C 1
ATOM 608 O O . ASN A 1 83 ? 28.733 8.214 -24.366 1.00 59.84 83 ASN A O 1
ATOM 612 N N . THR A 1 84 ? 29.631 6.162 -24.396 1.00 60.22 84 THR A N 1
ATOM 613 C CA . THR A 1 84 ? 30.844 6.508 -23.661 1.00 60.22 84 THR A CA 1
ATOM 614 C C . THR A 1 84 ? 31.701 7.350 -24.608 1.00 60.22 84 THR A C 1
ATOM 616 O O . THR A 1 84 ? 32.113 6.822 -25.643 1.00 60.22 84 THR A O 1
ATOM 619 N N . PRO A 1 85 ? 31.952 8.646 -24.334 1.00 59.25 85 PRO A N 1
ATOM 620 C CA . PRO A 1 85 ? 32.881 9.410 -25.150 1.00 59.25 85 PRO A CA 1
ATOM 621 C C . PRO A 1 85 ? 34.239 8.709 -25.083 1.00 59.25 85 PRO A C 1
ATOM 623 O O . PRO A 1 85 ? 34.772 8.452 -24.001 1.00 59.25 85 PRO A O 1
ATOM 626 N N . SER A 1 86 ? 34.734 8.316 -26.257 1.00 55.78 86 SER A N 1
ATOM 627 C CA . SER A 1 86 ? 36.024 7.658 -26.426 1.00 55.78 86 SER A CA 1
ATOM 628 C C . SER A 1 86 ? 37.099 8.478 -25.721 1.00 55.78 86 SER A C 1
ATOM 630 O O . SER A 1 86 ? 37.182 9.691 -25.918 1.00 55.78 86 SER A O 1
ATOM 632 N N . LYS A 1 87 ? 37.913 7.815 -24.894 1.00 59.19 87 LYS A N 1
ATOM 633 C CA . LYS A 1 87 ? 39.169 8.360 -24.376 1.00 59.19 87 LYS A CA 1
ATOM 634 C C . LYS A 1 87 ? 40.015 8.838 -25.558 1.00 59.19 87 LYS A C 1
ATOM 636 O O . LYS A 1 87 ? 40.749 8.054 -26.149 1.00 59.19 87 LYS A O 1
ATOM 641 N N . MET A 1 88 ? 39.924 10.117 -25.889 1.00 60.06 88 MET A N 1
ATOM 642 C CA . MET A 1 88 ? 40.749 10.713 -26.931 1.00 60.06 88 MET A CA 1
ATOM 643 C C . MET A 1 88 ? 41.147 12.144 -26.580 1.00 60.06 88 MET A C 1
ATOM 645 O O . MET A 1 88 ? 41.167 12.988 -27.449 1.00 60.06 88 MET A O 1
ATOM 649 N N . GLU A 1 89 ? 41.493 12.408 -25.316 1.00 58.50 89 GLU A N 1
ATOM 650 C CA . GLU A 1 89 ? 42.314 13.574 -24.928 1.00 58.50 89 GLU A CA 1
ATOM 651 C C . GLU A 1 89 ? 43.309 13.209 -23.811 1.00 58.50 89 GLU A C 1
ATOM 653 O O . GLU A 1 89 ? 43.597 13.978 -22.904 1.00 58.50 89 GLU A O 1
ATOM 658 N N . ALA A 1 90 ? 43.861 11.994 -23.875 1.00 57.81 90 ALA A N 1
ATOM 659 C CA . ALA A 1 90 ? 45.093 11.640 -23.170 1.00 57.81 90 ALA A CA 1
ATOM 660 C C . ALA A 1 90 ? 46.260 11.602 -24.167 1.00 57.81 90 ALA A C 1
ATOM 662 O O . ALA A 1 90 ? 46.981 10.615 -24.236 1.00 57.81 90 ALA A O 1
ATOM 663 N N . SER A 1 91 ? 46.385 12.632 -25.005 1.00 58.06 91 SER A N 1
ATOM 664 C CA . SER A 1 91 ? 47.629 12.952 -25.710 1.00 58.06 91 SER A CA 1
ATOM 665 C C . SER A 1 91 ? 47.501 14.317 -26.390 1.00 58.06 91 SER A C 1
ATOM 667 O O . SER A 1 91 ? 47.137 14.399 -27.562 1.00 58.06 91 SER A O 1
ATOM 669 N N . LYS A 1 92 ? 47.785 15.389 -25.648 1.00 42.75 92 LYS A N 1
ATOM 670 C CA . LYS A 1 92 ? 48.681 16.439 -26.132 1.00 42.75 92 LYS A CA 1
ATOM 671 C C . LYS A 1 92 ? 49.277 17.216 -24.968 1.00 42.75 92 LYS A C 1
ATOM 673 O O . LYS A 1 92 ? 48.517 17.504 -24.021 1.00 42.75 92 LYS A O 1
#

Organism: Leuconostoc mesenteroides (NCBI:txid1245)

Secondary structure (DSSP, 8-state):
-HHHHHHHHHHHHHHHHHHHHHHHHHHHHHPPPHHHHHH-HHHHHHHHHHHHHHHHHHHHHHHHHHHHHHHHHHHH-------------S--

Radius of gyration: 23.84 Å; chains: 1; bounding box: 73×23×48 Å

Foldseek 3Di:
DVVVVVVVVVVVVVLVVVLVVQLVVQLVVQADDPVCCVVPVPVNVVSSVVSSVRSNVRSVVVVVVVVVVVVVVVVVPDDDPPPPPPPDPPPD

Sequence (92 aa):
TAANNTMRQIASSLGTAILASMMQSVTDNNKPSSALKGQDPLEWAQKMIDATLKGFHASFLLAASFAIVAVIIAFTLHSGKVNTPSKMEASK

pLDDT: mean 87.03, std 13.59, range [42.75, 97.31]